Protein 6GZL (pdb70)

Sequence (99 aa):
DRKAVIKNNADMSEEMQQDSVECATQQALEKYNIEKDIAAHIKKEEFDKKYNPTWHCIVGRNFGSYVTHETKHFIYFYLGQVAILLFKSGPTKDSYTLTEEL

Foldseek 3Di:
DWDKFWDDFQADPVVVVVLLVQLVVLVVVDDDFVSSFVSSQVVCCVVPNDDKGKGKAQDDDDDDDADGNFWTWMGGHRMIMTMGHDD/DDDDDDDDDDDD

CATH classification: 3.30.740.10

B-factor: mean 26.39, std 11.69, range [4.98, 64.95]

Solvent-accessible surface area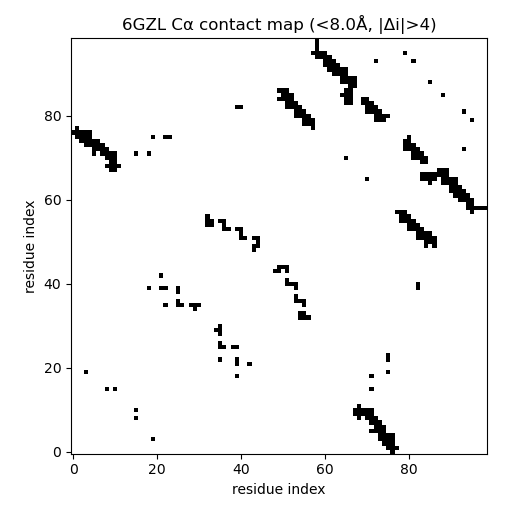: 5822 Å² total; per-residue (Å²): 191,108,153,47,56,62,99,69,37,29,9,47,117,132,36,27,110,24,0,12,92,3,0,39,86,0,18,121,138,70,144,104,72,152,45,5,12,39,33,0,58,124,59,0,30,147,102,60,101,81,43,0,68,19,68,14,9,112,128,40,46,27,131,23,57,0,41,52,123,41,1,0,8,0,21,3,31,114,13,0,0,0,0,15,20,44,70,137,93,91,70,6,167,10,132,11,92,171,161

Organism: Homo sapiens (NCBI:txid9606)

GO terms:
  GO:0004857 enzyme inhibitor activity (F, IDA)
  GO:0035861 site of double-strand break (C, IDA)
  GO:0072686 mitotic spindle (C, IDA)
  GO:0000776 kinetochore (C, IDA)
  GO:0005634 nucleus (C, IDA)
  GO:0005737 cytoplasm (C, IDA)
  GO:0005813 centrosome (C, IDA)
  GO:0005856 cytoskeleton (C, IDA)
  GO:0008180 COP9 signalosome (C, IDA)
  GO:0110027 negative regulation of DNA strand resection involved in replication fork processing (P, IDA)
  GO:0005694 chromosome (C, EXP)
  GO:0005739 mitochondrion (C, EXP)
  GO:0005515 protein binding (F, IPI)
  GO:0097542 ciliary tip (C, TAS)
  GO:0101003 ficolin-1-rich granule membrane (C, TAS)
  GO:0070821 tertiary granule membrane (C, TAS)
  GO:0005829 cytosol (C, TAS)
  GO:0005886 plasma membrane (C, TAS)
  GO:0005929 cilium (C, TAS)
  GO:0005654 nucleoplasm (C, IDA)

Structure (mmCIF, N/CA/C/O backbone):
data_6GZL
#
_entry.id   6GZL
#
_cell.length_a   43.730
_cell.length_b   43.730
_cell.length_c   205.390
_cell.angle_alpha   90.00
_cell.angle_beta   90.00
_cell.angle_gamma   120.00
#
_symmetry.space_group_name_H-M   'P 61 2 2'
#
loop_
_entity.id
_entity.type
_entity.pdbx_description
1 polymer 'Dynein light chain 1, cytoplasmic'
2 polymer PRO-THR-LYS-ASP-SER-TYR-THR-LEU-THR-GLU-GLU-LEU
3 non-polymer 'CHLORIDE ION'
4 water water
#
loop_
_atom_site.group_PDB
_atom_site.id
_atom_site.type_symbol
_atom_site.label_atom_id
_atom_site.label_alt_id
_atom_site.label_comp_id
_atom_site.label_asym_id
_atom_site.label_entity_id
_atom_site.label_seq_id
_atom_site.pdbx_PDB_ins_code
_atom_site.Cartn_x
_atom_site.Cartn_y
_atom_site.Cartn_z
_atom_site.occupancy
_atom_site.B_iso_or_equiv
_atom_site.auth_seq_id
_atom_site.auth_comp_id
_atom_site.auth_asym_id
_atom_site.auth_atom_id
_atom_site.pdbx_PDB_model_num
ATOM 1 N N . ASP 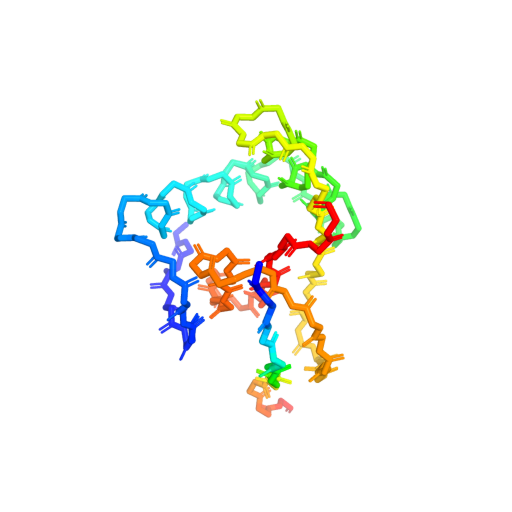A 1 4 ? 4.621 -9.411 3.115 1.00 49.04 3 ASP A N 1
ATOM 2 C CA . ASP A 1 4 ? 3.604 -10.436 2.907 1.00 48.50 3 ASP A CA 1
ATOM 3 C C . ASP A 1 4 ? 3.705 -11.049 1.517 1.00 42.61 3 ASP A C 1
ATOM 4 O O . ASP A 1 4 ? 2.714 -11.523 0.961 1.00 47.48 3 ASP A O 1
ATOM 9 N N . ARG A 1 5 ? 4.917 -11.043 0.971 1.00 55.75 4 ARG A N 1
ATOM 10 C CA . ARG A 1 5 ? 5.146 -11.331 -0.438 1.00 47.01 4 ARG A CA 1
ATOM 11 C C . ARG A 1 5 ? 5.131 -12.839 -0.673 1.00 43.35 4 ARG A C 1
ATOM 12 O O . ARG A 1 5 ? 5.952 -13.567 -0.101 1.00 45.13 4 ARG A O 1
ATOM 20 N N . LYS A 1 6 ? 4.196 -13.313 -1.503 1.00 36.98 5 LYS A N 1
ATOM 21 C CA . LYS A 1 6 ? 4.061 -14.748 -1.752 1.00 35.55 5 LYS A CA 1
ATOM 22 C C . LYS A 1 6 ? 5.119 -15.229 -2.734 1.00 34.10 5 LYS A C 1
ATOM 23 O O . LYS A 1 6 ? 5.274 -14.654 -3.817 1.00 35.47 5 LYS A O 1
ATOM 29 N N . ALA A 1 7 ? 5.835 -16.289 -2.355 1.00 31.60 6 ALA A N 1
ATOM 30 C CA . ALA A 1 7 ? 6.868 -16.899 -3.189 1.00 31.47 6 ALA A CA 1
ATOM 31 C C . ALA A 1 7 ? 6.270 -18.007 -4.057 1.00 32.16 6 ALA A C 1
ATOM 32 O O . ALA A 1 7 ? 5.719 -18.982 -3.538 1.00 35.57 6 ALA A O 1
ATOM 34 N N . VAL A 1 8 ? 6.419 -17.880 -5.373 1.00 30.81 7 VAL A N 1
ATOM 35 C CA . VAL A 1 8 ? 5.973 -18.883 -6.336 1.00 27.86 7 VAL A CA 1
ATOM 36 C C . VAL A 1 8 ? 7.157 -19.212 -7.235 1.00 26.86 7 VAL A C 1
ATOM 37 O O . VAL A 1 8 ? 7.637 -18.342 -7.973 1.00 26.45 7 VAL A O 1
ATOM 41 N N . ILE A 1 9 ? 7.624 -20.456 -7.184 1.00 26.65 8 ILE A N 1
ATOM 42 C CA . ILE A 1 9 ? 8.753 -20.893 -8.001 1.00 27.85 8 ILE A CA 1
ATOM 43 C C . ILE A 1 9 ? 8.228 -21.401 -9.339 1.00 28.26 8 ILE A C 1
ATOM 44 O O . ILE A 1 9 ? 7.468 -22.376 -9.393 1.00 32.12 8 ILE A O 1
ATOM 49 N N . LYS A 1 10 ? 8.633 -20.734 -10.423 1.00 28.34 9 LYS A N 1
ATOM 50 C CA . LYS A 1 10 ? 8.119 -21.024 -11.757 1.00 30.54 9 LYS A CA 1
ATOM 51 C C . LYS A 1 10 ? 8.972 -22.033 -12.508 1.00 27.30 9 LYS A C 1
ATOM 52 O O . LYS A 1 10 ? 8.433 -22.872 -13.232 1.00 29.51 9 LYS A O 1
ATOM 58 N N A ASN A 1 11 ? 10.294 -21.992 -12.345 0.69 25.27 10 ASN A N 1
ATOM 59 N N B ASN A 1 11 ? 10.290 -21.923 -12.378 0.31 25.66 10 ASN A N 1
ATOM 60 C CA A ASN A 1 11 ? 11.174 -22.970 -12.979 0.69 21.07 10 ASN A CA 1
ATOM 61 C CA B ASN A 1 11 ? 11.243 -22.848 -12.969 0.31 25.64 10 ASN A CA 1
ATOM 62 C C A ASN A 1 11 ? 12.496 -22.989 -12.225 0.69 26.16 10 ASN A C 1
A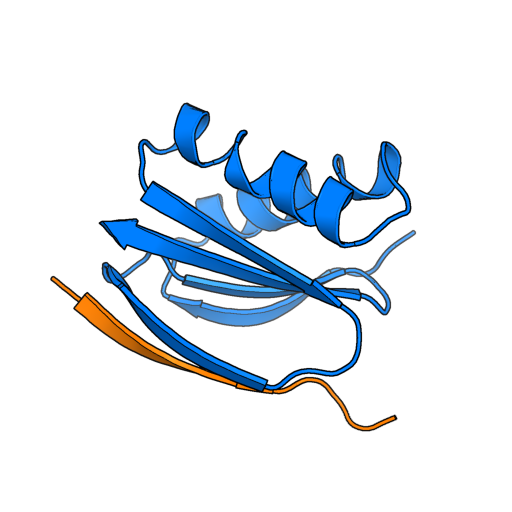TOM 63 C C B ASN A 1 11 ? 12.398 -22.977 -11.988 0.31 25.95 10 ASN A C 1
ATOM 64 O O A ASN A 1 11 ? 13.092 -21.937 -11.986 0.69 24.49 10 ASN A O 1
ATOM 65 O O B ASN A 1 11 ? 12.775 -21.994 -11.345 0.31 24.49 10 ASN A O 1
ATOM 74 N N . ALA A 1 12 ? 12.949 -24.183 -11.858 1.00 29.49 11 ALA A N 1
ATOM 75 C CA . ALA A 1 12 ? 14.126 -24.356 -11.015 1.00 31.59 11 ALA A CA 1
ATOM 76 C C . ALA A 1 12 ? 14.906 -25.580 -11.459 1.00 36.28 11 ALA A C 1
ATOM 77 O O . ALA A 1 12 ? 14.328 -26.645 -11.672 1.00 46.01 11 ALA A O 1
ATOM 79 N N . ASP A 1 13 ? 16.207 -25.400 -11.627 1.00 28.55 12 ASP A N 1
ATOM 80 C CA . ASP A 1 13 ? 17.200 -26.458 -11.769 1.00 29.53 12 ASP A CA 1
ATOM 81 C C . ASP A 1 13 ? 18.194 -26.141 -10.662 1.00 31.11 12 ASP A C 1
ATOM 82 O O . ASP A 1 13 ? 19.162 -25.409 -10.879 1.00 33.06 12 ASP A O 1
ATOM 87 N N . MET A 1 14 ? 17.920 -26.666 -9.470 1.00 30.67 13 MET A N 1
ATOM 88 C CA . MET A 1 14 ? 18.539 -26.200 -8.242 1.00 25.23 13 MET A CA 1
ATOM 89 C C . MET A 1 14 ? 18.003 -27.065 -7.119 1.00 26.56 13 MET A C 1
ATOM 90 O O . MET A 1 14 ? 16.806 -27.368 -7.102 1.00 26.82 13 MET A O 1
ATOM 95 N N . SER A 1 15 ? 18.866 -27.479 -6.191 1.00 29.95 14 SER A N 1
ATOM 96 C CA . SER A 1 15 ? 18.423 -28.267 -5.042 1.00 34.88 14 SER A CA 1
ATOM 97 C C . SER A 1 15 ? 17.335 -27.530 -4.259 1.00 38.81 14 SER A C 1
ATOM 98 O O . SER A 1 15 ? 17.221 -26.301 -4.345 1.00 39.03 14 SER A O 1
ATOM 101 N N . GLU A 1 16 ? 16.509 -28.273 -3.520 1.00 41.17 15 GLU A N 1
ATOM 102 C CA . GLU A 1 16 ? 15.374 -27.653 -2.841 1.00 44.55 15 GLU A CA 1
ATOM 103 C C . GLU A 1 16 ? 15.834 -26.738 -1.721 1.00 42.74 15 GLU A C 1
ATOM 104 O O . GLU A 1 16 ? 15.171 -25.737 -1.420 1.00 39.69 15 GLU A O 1
ATOM 110 N N . GLU A 1 17 ? 16.971 -27.058 -1.107 1.00 41.98 16 GLU A N 1
ATOM 111 C CA . GLU A 1 17 ? 17.514 -26.197 -0.067 1.00 42.01 16 GLU A CA 1
ATOM 112 C C . GLU A 1 17 ? 17.840 -24.818 -0.628 1.00 40.49 16 GLU A C 1
ATOM 113 O O . GLU A 1 17 ? 17.422 -23.792 -0.074 1.00 42.86 16 GLU A O 1
ATOM 119 N N . MET A 1 18 ? 18.569 -24.773 -1.749 1.00 35.51 17 MET A N 1
ATOM 120 C CA . MET A 1 18 ? 18.940 -23.487 -2.325 1.00 34.22 17 MET A CA 1
ATOM 121 C C . MET A 1 18 ? 17.721 -22.709 -2.802 1.00 36.92 17 MET A C 1
ATOM 122 O O . MET A 1 18 ? 17.711 -21.473 -2.728 1.00 25.41 17 MET A O 1
ATOM 127 N N . GLN A 1 19 ? 16.699 -23.402 -3.312 1.00 26.43 18 GLN A N 1
ATOM 128 C CA . GLN A 1 19 ? 15.484 -22.703 -3.717 1.00 32.02 18 GLN A CA 1
ATOM 129 C C . GLN A 1 19 ? 14.883 -21.944 -2.543 1.00 31.79 18 GLN A C 1
ATOM 130 O O . GLN A 1 19 ? 14.478 -20.782 -2.675 1.00 33.39 18 GLN A O 1
ATOM 136 N N . GLN A 1 20 ? 14.817 -22.581 -1.378 1.00 31.27 19 GLN A N 1
ATOM 137 C CA . GLN A 1 20 ? 14.340 -21.867 -0.203 1.00 35.65 19 GLN A CA 1
ATOM 138 C C . GLN A 1 20 ? 15.322 -20.780 0.214 1.00 31.35 19 GLN A C 1
ATOM 139 O O . GLN A 1 20 ? 14.911 -19.700 0.651 1.00 30.38 19 GLN A O 1
ATOM 145 N N . ASP A 1 21 ? 16.624 -21.051 0.091 1.00 30.47 20 ASP A N 1
ATOM 146 C CA . ASP A 1 21 ? 17.628 -20.039 0.398 1.00 26.70 20 ASP A CA 1
ATOM 147 C C . ASP A 1 21 ? 17.521 -18.856 -0.560 1.00 33.67 20 ASP A C 1
ATOM 148 O O . ASP A 1 21 ? 17.608 -17.690 -0.144 1.00 31.85 20 ASP A O 1
ATOM 153 N N . SER A 1 22 ? 17.321 -19.138 -1.852 1.00 29.94 21 SER A N 1
ATOM 154 C CA . SER A 1 22 ? 17.122 -18.075 -2.833 1.00 25.91 21 SER A CA 1
ATOM 155 C C . SER A 1 22 ? 15.937 -17.198 -2.456 1.00 22.75 21 SER A C 1
ATOM 156 O O . SER A 1 22 ? 16.038 -15.970 -2.457 1.00 25.49 21 SER A O 1
ATOM 159 N N . VAL A 1 23 ? 14.798 -17.818 -2.146 1.00 26.89 22 VAL A N 1
ATOM 160 C CA . VAL A 1 23 ? 13.607 -17.074 -1.749 1.00 23.42 22 VAL A CA 1
ATOM 161 C C . VAL A 1 23 ? 13.878 -16.248 -0.497 1.00 27.71 22 VAL A C 1
ATOM 162 O O . VAL A 1 23 ? 13.372 -15.126 -0.354 1.00 23.17 22 VAL A O 1
ATOM 166 N N . GLU A 1 24 ? 14.682 -16.785 0.428 1.00 28.12 23 GLU A N 1
ATOM 167 C CA . GLU A 1 24 ? 14.975 -16.059 1.662 1.00 29.13 23 GLU A CA 1
ATOM 168 C C . GLU A 1 24 ? 15.838 -14.846 1.378 1.00 27.83 23 GLU A C 1
ATOM 169 O O . GLU A 1 24 ? 15.590 -13.755 1.903 1.00 29.58 23 GLU A O 1
ATOM 175 N N . CYS A 1 25 ? 16.869 -15.027 0.562 1.00 24.30 24 CYS A N 1
ATOM 176 C CA . CYS A 1 25 ? 17.778 -13.933 0.278 1.00 25.29 24 CYS A CA 1
ATOM 177 C C . CYS A 1 25 ? 17.079 -12.846 -0.527 1.00 26.98 24 CYS A C 1
ATOM 178 O O . CYS A 1 25 ? 17.280 -11.652 -0.268 1.00 27.51 24 CYS A O 1
ATOM 181 N N . ALA A 1 26 ? 16.226 -13.238 -1.478 1.00 28.20 25 ALA A N 1
ATOM 182 C CA . ALA A 1 26 ? 15.388 -12.264 -2.169 1.00 19.80 25 ALA A CA 1
ATOM 183 C C . ALA A 1 26 ? 14.441 -11.568 -1.201 1.00 25.00 25 ALA A C 1
ATOM 184 O O . ALA A 1 26 ? 14.137 -10.382 -1.368 1.00 19.35 25 ALA A O 1
ATOM 186 N N . THR A 1 27 ? 13.947 -12.292 -0.194 1.00 25.05 26 THR A N 1
ATOM 187 C CA . THR A 1 27 ? 13.075 -11.668 0.799 1.00 27.08 26 THR A CA 1
ATOM 188 C C . THR A 1 27 ? 13.810 -10.574 1.556 1.00 21.63 26 THR A C 1
ATOM 189 O O . THR A 1 27 ? 13.266 -9.484 1.756 1.00 22.65 26 THR A O 1
ATOM 193 N N A GLN A 1 28 ? 15.060 -10.828 1.953 0.54 21.91 27 GLN A N 1
ATOM 194 N N B GLN A 1 28 ? 15.040 -10.856 2.012 0.46 21.98 27 GLN A N 1
ATOM 195 C CA A GLN A 1 28 ? 15.829 -9.793 2.638 0.54 22.45 27 GLN A CA 1
ATOM 196 C CA B GLN A 1 28 ? 15.866 -9.803 2.602 0.46 22.46 27 GLN A CA 1
ATOM 197 C C A GLN A 1 28 ? 16.165 -8.631 1.707 0.54 22.84 27 GLN A C 1
ATOM 198 C C B GLN A 1 28 ? 15.965 -8.621 1.660 0.46 22.89 27 GLN A C 1
ATOM 199 O O A GLN A 1 28 ? 16.254 -7.482 2.157 0.54 19.87 27 GLN A O 1
ATOM 200 O O B GLN A 1 28 ? 15.739 -7.469 2.049 0.46 19.84 27 GLN A O 1
ATOM 211 N N . ALA A 1 29 ? 16.333 -8.903 0.407 1.00 19.43 28 ALA A N 1
ATOM 212 C CA . ALA A 1 29 ? 16.609 -7.843 -0.549 1.00 18.09 28 ALA A CA 1
ATOM 213 C C . ALA A 1 29 ? 15.409 -6.927 -0.726 1.00 24.39 28 ALA A C 1
ATOM 214 O O . ALA A 1 29 ? 15.567 -5.703 -0.776 1.00 23.49 28 ALA A O 1
ATOM 216 N N . LEU A 1 30 ? 14.199 -7.495 -0.821 1.00 17.99 29 LEU A N 1
ATOM 217 C CA . LEU A 1 30 ? 13.016 -6.648 -0.911 1.00 23.19 29 LEU A CA 1
ATOM 218 C C . LEU A 1 30 ? 12.762 -5.906 0.392 1.00 23.24 29 LEU A C 1
ATOM 219 O O . LEU A 1 30 ? 12.190 -4.808 0.380 1.00 23.50 29 LEU A O 1
ATOM 224 N N . GLU A 1 31 ? 13.134 -6.502 1.528 1.00 25.82 30 GLU A N 1
ATOM 225 C CA . GLU A 1 31 ? 13.001 -5.789 2.790 1.00 26.08 30 GLU A CA 1
ATOM 226 C C . GLU A 1 31 ? 13.913 -4.574 2.834 1.00 26.51 30 GLU A C 1
ATOM 227 O O . GLU A 1 31 ? 13.552 -3.550 3.419 1.00 27.54 30 GLU A O 1
ATOM 233 N N . LYS A 1 32 ? 15.081 -4.654 2.200 1.00 23.72 31 LYS A N 1
ATOM 234 C CA . LYS A 1 32 ? 16.049 -3.576 2.332 1.00 23.19 31 LYS A CA 1
ATOM 235 C C . LYS A 1 32 ? 15.950 -2.546 1.216 1.00 19.39 31 LYS A C 1
ATOM 236 O O . LYS A 1 32 ? 16.129 -1.361 1.478 1.00 15.87 31 LYS A O 1
ATOM 242 N N . TYR A 1 33 ? 15.638 -2.953 -0.012 1.00 21.92 32 TYR A N 1
ATOM 243 C CA . TYR A 1 33 ? 15.730 -2.089 -1.182 1.00 19.72 32 TYR A CA 1
ATOM 244 C C . TYR A 1 33 ? 14.421 -2.094 -1.952 1.00 21.78 32 TYR A C 1
ATOM 245 O O . TYR A 1 33 ? 13.710 -3.105 -1.986 1.00 20.20 32 TYR A O 1
ATOM 254 N N . ASN A 1 34 ? 14.147 -0.974 -2.635 1.00 21.66 33 ASN A N 1
ATOM 255 C CA . ASN A 1 34 ? 12.963 -0.845 -3.476 1.00 22.56 33 ASN A CA 1
ATOM 256 C C . ASN A 1 34 ? 13.262 -0.775 -4.964 1.00 21.47 33 ASN A C 1
ATOM 257 O O . ASN A 1 34 ? 12.349 -0.998 -5.757 1.00 23.63 33 ASN A O 1
ATOM 262 N N . ILE A 1 35 ? 14.475 -0.438 -5.365 1.00 18.83 34 ILE A N 1
ATOM 263 C CA . ILE A 1 35 ? 14.807 -0.312 -6.784 1.00 16.52 34 ILE A CA 1
ATOM 264 C C . ILE A 1 35 ? 15.360 -1.635 -7.313 1.00 15.97 34 ILE A C 1
ATOM 265 O O . ILE A 1 35 ? 16.202 -2.271 -6.664 1.00 13.76 34 ILE A O 1
ATOM 270 N N . GLU A 1 36 ? 14.929 -2.019 -8.525 1.00 11.58 35 GLU A N 1
ATOM 271 C CA . GLU A 1 36 ? 15.177 -3.369 -9.047 1.00 14.82 35 GLU A CA 1
ATOM 272 C C . GLU A 1 36 ? 16.668 -3.711 -9.124 1.00 11.87 35 GLU A C 1
ATOM 273 O O . GLU A 1 36 ? 17.081 -4.800 -8.724 1.00 12.52 35 GLU A O 1
ATOM 279 N N . LYS A 1 37 ? 17.490 -2.814 -9.668 1.00 13.08 36 LYS A N 1
ATOM 280 C CA . LYS A 1 37 ? 18.918 -3.119 -9.754 1.00 12.78 36 LYS A CA 1
ATOM 281 C C . LYS A 1 37 ? 19.525 -3.331 -8.378 1.00 10.68 36 LYS A C 1
ATOM 282 O O . LYS A 1 37 ? 20.440 -4.145 -8.228 1.00 11.17 36 LYS A O 1
ATOM 288 N N . ASP A 1 38 ? 19.039 -2.599 -7.364 1.00 13.53 37 ASP A N 1
ATOM 289 C CA . ASP A 1 38 ? 19.572 -2.748 -6.009 1.00 13.76 37 ASP A CA 1
ATOM 290 C C . ASP A 1 38 ? 19.185 -4.093 -5.411 1.00 16.48 37 ASP A C 1
ATOM 291 O O . ASP A 1 38 ? 20.002 -4.754 -4.755 1.00 13.40 37 ASP A O 1
ATOM 296 N N . ILE A 1 39 ? 17.933 -4.505 -5.612 1.00 12.87 38 ILE A N 1
ATOM 297 C CA . ILE A 1 39 ? 17.524 -5.834 -5.188 1.00 15.42 38 ILE A CA 1
ATOM 298 C C . ILE A 1 39 ? 18.393 -6.884 -5.866 1.00 16.94 38 ILE A C 1
ATOM 299 O O . ILE A 1 39 ? 18.909 -7.794 -5.215 1.00 20.07 38 ILE A O 1
ATOM 304 N N . ALA A 1 40 ? 18.593 -6.747 -7.182 1.00 13.21 39 ALA A N 1
ATOM 305 C CA . ALA A 1 40 ? 19.381 -7.721 -7.931 1.00 13.33 39 ALA A CA 1
ATOM 306 C C . ALA A 1 40 ? 20.821 -7.788 -7.438 1.00 14.45 39 ALA A C 1
ATOM 307 O O . ALA A 1 40 ? 21.386 -8.880 -7.305 1.00 14.39 39 ALA A O 1
ATOM 309 N N . ALA A 1 41 ? 21.442 -6.635 -7.176 1.00 15.96 40 ALA A N 1
ATOM 310 C CA . ALA A 1 41 ? 22.819 -6.631 -6.677 1.00 13.40 40 ALA A CA 1
ATOM 311 C C . ALA A 1 41 ? 22.927 -7.317 -5.311 1.00 19.92 40 ALA A C 1
ATOM 312 O O . ALA A 1 41 ? 23.892 -8.043 -5.053 1.00 20.85 40 ALA A O 1
ATOM 314 N N . HIS A 1 42 ? 21.944 -7.102 -4.430 1.00 14.94 41 HIS A N 1
ATOM 315 C CA . HIS A 1 42 ? 21.949 -7.737 -3.113 1.00 16.13 41 HIS A CA 1
ATOM 316 C C . HIS A 1 42 ? 21.919 -9.252 -3.238 1.00 19.13 41 HIS A C 1
ATOM 317 O O . HIS A 1 42 ? 22.690 -9.957 -2.575 1.00 18.11 41 HIS A O 1
ATOM 324 N N . ILE A 1 43 ? 21.039 -9.775 -4.094 1.00 16.73 42 ILE A N 1
ATOM 325 C CA . ILE A 1 43 ? 20.954 -11.223 -4.274 1.00 20.18 42 ILE A CA 1
ATOM 326 C C . ILE A 1 43 ? 22.221 -11.750 -4.932 1.00 22.17 42 ILE A C 1
ATOM 327 O O . ILE A 1 43 ? 22.768 -12.780 -4.518 1.00 25.99 42 ILE A O 1
ATOM 332 N N . LYS A 1 44 ? 22.713 -11.047 -5.957 1.00 21.94 43 LYS A N 1
ATOM 333 C CA . LYS A 1 44 ? 23.911 -11.490 -6.671 1.00 22.13 43 LYS A CA 1
ATOM 334 C C . LYS A 1 44 ? 25.101 -11.592 -5.724 1.00 22.75 43 LYS A C 1
ATOM 335 O O . LYS A 1 44 ? 25.793 -12.616 -5.683 1.00 23.11 43 LYS A O 1
ATOM 341 N N . LYS A 1 45 ? 25.353 -10.538 -4.946 1.00 16.96 44 LYS A N 1
ATOM 342 C CA . LYS A 1 45 ? 26.537 -10.518 -4.091 1.00 17.63 44 LYS A CA 1
ATOM 343 C C . LYS A 1 45 ? 26.455 -11.570 -2.992 1.00 18.99 44 LYS A C 1
ATOM 344 O O . LYS A 1 45 ? 27.447 -12.248 -2.706 1.00 21.94 44 LYS A O 1
ATOM 350 N N A GLU A 1 46 ? 25.285 -11.728 -2.366 0.47 20.60 45 GLU A N 1
ATOM 351 N N B GLU A 1 46 ? 25.283 -11.732 -2.372 0.53 20.57 45 GLU A N 1
ATOM 352 C CA A GLU A 1 46 ? 25.152 -12.744 -1.326 0.47 23.32 45 GLU A CA 1
ATOM 353 C CA B GLU A 1 46 ? 25.150 -12.738 -1.323 0.53 23.34 45 GLU A CA 1
ATOM 354 C C A GLU A 1 46 ? 25.366 -14.140 -1.894 0.47 25.31 45 GLU A C 1
ATOM 355 C C B GLU A 1 46 ? 25.319 -14.148 -1.877 0.53 25.35 45 GLU A C 1
ATOM 356 O O A GLU A 1 46 ? 25.948 -15.003 -1.226 0.47 26.72 45 GLU A O 1
ATOM 357 O O B GLU A 1 46 ? 25.838 -15.026 -1.179 0.53 26.74 45 GLU A O 1
ATOM 368 N N . PHE A 1 47 ? 24.906 -14.389 -3.125 1.00 23.90 46 PHE A N 1
ATOM 369 C CA . PHE A 1 47 ? 25.080 -15.730 -3.682 1.00 26.94 46 PHE A CA 1
ATOM 370 C C . PHE A 1 47 ? 26.519 -15.964 -4.133 1.00 26.00 46 PHE A C 1
ATOM 371 O O . PHE A 1 47 ? 27.051 -17.059 -3.929 1.00 23.46 46 PHE A O 1
ATOM 379 N N . ASP A 1 48 ? 27.186 -14.946 -4.693 1.00 20.25 47 ASP A N 1
ATOM 380 C CA . ASP A 1 48 ? 28.625 -15.062 -4.921 1.00 20.46 47 ASP A CA 1
ATOM 381 C C . ASP A 1 48 ? 29.352 -15.434 -3.633 1.00 33.43 47 ASP A C 1
ATOM 382 O O . ASP A 1 48 ? 30.280 -16.246 -3.647 1.00 31.81 47 ASP A O 1
ATOM 387 N N . LYS A 1 49 ? 28.934 -14.862 -2.500 1.00 32.95 48 LYS A N 1
ATOM 388 C CA . LYS A 1 49 ? 29.603 -15.185 -1.242 1.00 32.59 48 LYS A CA 1
ATOM 389 C C . LYS A 1 49 ? 29.206 -16.565 -0.734 1.00 33.95 48 LYS A C 1
ATOM 390 O O . LYS A 1 49 ? 30.073 -17.395 -0.447 1.00 34.87 48 LYS A O 1
ATOM 396 N N . LYS A 1 50 ? 27.900 -16.833 -0.621 1.00 34.18 49 LYS A N 1
ATOM 397 C CA . LYS A 1 50 ? 27.459 -18.084 -0.007 1.00 37.25 49 LYS A CA 1
ATOM 398 C C . LYS A 1 50 ? 27.663 -19.298 -0.909 1.00 37.68 49 LYS A C 1
ATOM 399 O O . LYS A 1 50 ? 27.720 -20.426 -0.400 1.00 40.25 49 LYS A O 1
ATOM 405 N N . TYR A 1 51 ? 27.773 -19.103 -2.230 1.00 33.27 50 TYR A N 1
ATOM 406 C CA . TYR A 1 51 ? 27.859 -20.243 -3.132 1.00 30.95 50 TYR A CA 1
ATOM 407 C C . TYR A 1 51 ? 28.938 -20.090 -4.195 1.00 33.66 50 TYR A C 1
ATOM 408 O O . TYR A 1 51 ? 28.935 -20.861 -5.168 1.00 37.60 50 TYR A O 1
ATOM 417 N N . ASN A 1 52 ? 29.835 -19.100 -4.060 1.00 31.51 51 ASN A N 1
ATOM 418 C CA . ASN A 1 52 ? 31.006 -18.897 -4.911 1.00 31.64 51 ASN A CA 1
ATOM 419 C C . ASN A 1 52 ? 30.570 -18.302 -6.250 1.00 30.76 51 ASN A C 1
ATOM 420 O O . ASN A 1 52 ? 29.417 -18.485 -6.664 1.00 32.76 51 ASN A O 1
ATOM 425 N N . PRO A 1 53 ? 31.434 -17.529 -6.934 1.00 27.04 52 PRO A N 1
ATOM 426 C CA . PRO A 1 53 ? 31.113 -16.876 -8.217 1.00 24.14 52 PRO A CA 1
ATOM 427 C C . PRO A 1 53 ? 30.908 -17.901 -9.326 1.00 27.57 52 PRO A C 1
ATOM 428 O O . PRO A 1 53 ? 31.328 -19.035 -9.128 1.00 30.00 52 PRO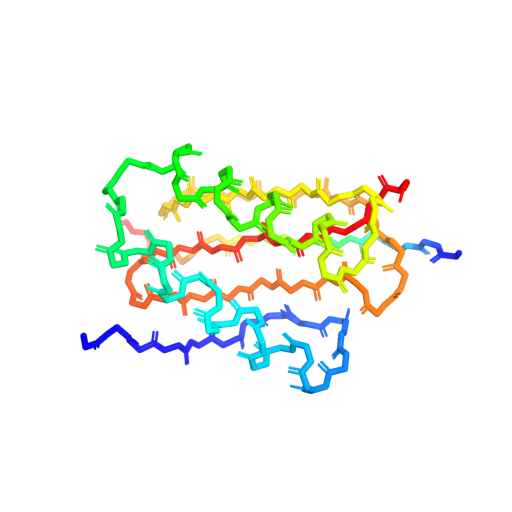 A O 1
ATOM 432 N N . THR A 1 54 ? 30.282 -17.551 -10.452 1.00 26.98 53 THR A N 1
ATOM 433 C CA . THR A 1 54 ? 29.786 -16.213 -10.736 1.00 24.98 53 THR A CA 1
ATOM 434 C C . THR A 1 54 ? 28.286 -16.166 -11.011 1.00 26.48 53 T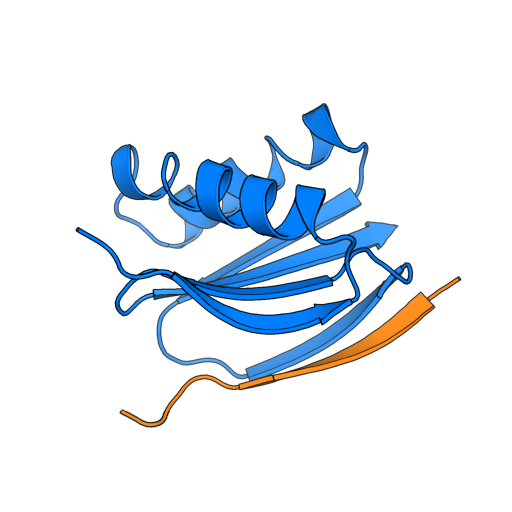HR A C 1
ATOM 435 O O . THR A 1 54 ? 27.808 -16.736 -11.990 1.00 27.13 53 THR A O 1
ATOM 439 N N . TRP A 1 55 ? 27.546 -15.469 -10.156 1.00 23.29 54 TRP A N 1
ATOM 440 C CA . TRP A 1 55 ? 26.101 -15.387 -10.278 1.00 20.54 54 TRP A CA 1
ATOM 441 C C . TRP A 1 55 ? 25.691 -14.083 -10.953 1.00 16.71 54 TRP A C 1
ATOM 442 O O . TRP A 1 55 ? 26.459 -13.127 -11.017 1.00 12.37 54 TRP A O 1
ATOM 453 N N . HIS A 1 56 ? 24.466 -14.079 -11.484 1.00 11.70 55 HIS A N 1
ATOM 454 C CA . HIS A 1 56 ? 23.863 -12.942 -12.165 1.00 10.54 55 HIS A CA 1
ATOM 455 C C . HIS A 1 56 ? 22.392 -12.892 -11.771 1.00 17.77 55 HIS A C 1
ATOM 456 O O . HIS A 1 56 ? 21.736 -13.936 -11.659 1.00 11.83 55 HIS A O 1
ATOM 463 N N . CYS A 1 57 ? 21.865 -11.694 -11.549 1.00 9.24 56 CYS A N 1
ATOM 464 C CA . CYS A 1 57 ? 20.497 -11.612 -11.072 1.00 8.94 56 CYS A CA 1
ATOM 465 C C . CYS A 1 57 ? 19.759 -10.504 -11.796 1.00 10.50 56 CYS A C 1
ATOM 466 O O . CYS A 1 57 ? 20.311 -9.419 -12.001 1.00 10.91 56 CYS A O 1
ATOM 469 N N . ILE A 1 58 ? 18.506 -10.791 -12.167 1.00 11.41 57 ILE A N 1
ATOM 470 C CA . ILE A 1 58 ? 17.620 -9.870 -12.869 1.00 10.90 57 ILE A CA 1
ATOM 471 C C . ILE A 1 58 ? 16.295 -9.813 -12.124 1.00 12.45 57 ILE A C 1
ATOM 472 O O . ILE A 1 58 ? 15.727 -10.856 -11.778 1.00 7.78 57 ILE A O 1
ATOM 477 N N . VAL A 1 59 ? 15.789 -8.598 -11.911 1.00 9.81 58 VAL A N 1
ATOM 478 C CA . VAL A 1 59 ? 14.628 -8.348 -11.067 1.00 10.31 58 VAL A CA 1
ATOM 479 C C . VAL A 1 59 ? 13.692 -7.416 -11.817 1.00 11.45 58 VAL A C 1
ATOM 480 O O . VAL A 1 59 ? 14.121 -6.351 -12.284 1.00 10.83 58 VAL A O 1
ATOM 484 N N . GLY A 1 60 ? 12.414 -7.791 -11.924 1.00 9.68 59 GLY A N 1
ATOM 485 C CA . GLY A 1 60 ? 11.491 -6.902 -12.607 1.00 11.25 59 GLY A CA 1
ATOM 486 C C . GLY A 1 60 ? 10.149 -7.540 -12.860 1.00 10.00 59 GLY A C 1
ATOM 487 O O . GLY A 1 60 ? 9.918 -8.710 -12.562 1.00 14.13 59 GLY A O 1
ATOM 488 N N . ARG A 1 61 ? 9.267 -6.753 -13.470 1.00 9.87 60 ARG A N 1
ATOM 489 C CA . ARG A 1 61 ? 7.913 -7.213 -13.736 1.00 14.34 60 ARG A CA 1
ATOM 490 C C . ARG A 1 61 ? 7.619 -7.544 -15.199 1.00 15.17 60 ARG A C 1
ATOM 491 O O . ARG A 1 61 ? 6.547 -8.086 -15.480 1.00 13.14 60 ARG A O 1
ATOM 499 N N . ASN A 1 62 ? 8.505 -7.224 -16.142 1.00 9.59 61 ASN A N 1
ATOM 500 C CA . ASN A 1 62 ? 8.233 -7.544 -17.542 1.00 11.78 61 ASN A CA 1
ATOM 501 C C . ASN A 1 62 ? 9.562 -7.775 -18.247 1.00 13.17 61 ASN A C 1
ATOM 502 O O . ASN A 1 62 ? 10.284 -6.815 -18.544 1.00 16.21 61 ASN A O 1
ATOM 507 N N . PHE A 1 63 ? 9.879 -9.036 -18.510 1.00 8.59 62 PHE A N 1
ATOM 508 C CA . PHE A 1 63 ? 11.074 -9.378 -19.266 1.00 10.08 62 PHE A CA 1
ATOM 509 C C . PHE A 1 63 ? 11.016 -10.859 -19.588 1.00 8.22 62 PHE A C 1
ATOM 510 O O . PHE A 1 63 ? 10.379 -11.635 -18.877 1.00 10.35 62 PHE A O 1
ATOM 518 N N . GLY A 1 64 ? 11.678 -11.227 -20.673 1.00 7.61 63 GLY A N 1
ATOM 519 C CA . GLY A 1 64 ? 11.967 -12.612 -20.979 1.00 9.50 63 GLY A CA 1
ATOM 520 C C . GLY A 1 64 ? 13.470 -12.766 -21.115 1.00 8.07 63 GLY A C 1
ATOM 521 O O . GLY A 1 64 ? 14.179 -11.775 -21.324 1.00 6.92 63 GLY A O 1
ATOM 522 N N . SER A 1 65 ? 13.983 -13.986 -21.015 1.00 7.80 64 SER A N 1
ATOM 523 C CA . SER A 1 65 ? 15.418 -14.147 -21.075 1.00 7.27 64 SER A CA 1
ATOM 524 C C . SER A 1 65 ? 15.762 -15.468 -21.743 1.00 10.20 64 SER A C 1
ATOM 525 O O . SER A 1 65 ? 14.918 -16.356 -21.900 1.00 10.77 64 SER A O 1
ATOM 528 N N . TYR A 1 66 ? 17.030 -15.587 -22.120 1.00 8.17 65 TYR A N 1
ATOM 529 C CA . TYR A 1 66 ? 17.624 -16.852 -22.542 1.00 13.28 65 TYR A CA 1
ATOM 530 C C . TYR A 1 66 ? 19.076 -16.822 -22.075 1.00 12.11 65 TYR A C 1
ATOM 531 O O . TYR A 1 66 ? 19.872 -15.995 -22.523 1.00 9.29 65 TYR A O 1
ATOM 540 N N . VAL A 1 67 ? 19.414 -17.700 -21.140 1.00 15.66 66 VAL A N 1
ATOM 541 C CA . VAL A 1 67 ? 20.702 -17.665 -20.462 1.00 16.73 66 VAL A CA 1
ATOM 542 C C . VAL A 1 67 ? 21.270 -19.078 -20.444 1.00 16.84 66 VAL A C 1
ATOM 543 O O . VAL A 1 67 ? 20.550 -20.065 -20.584 1.00 15.81 66 VAL A O 1
ATOM 547 N N . THR A 1 68 ? 22.580 -19.156 -20.281 1.00 19.62 67 THR A N 1
ATOM 548 C CA . THR A 1 68 ? 23.272 -20.416 -20.065 1.00 20.61 67 THR A CA 1
ATOM 549 C C . THR A 1 68 ? 23.749 -20.456 -18.625 1.00 20.10 67 THR A C 1
ATOM 550 O O . THR A 1 68 ? 24.252 -19.458 -18.108 1.00 17.81 67 THR A O 1
ATOM 554 N N . HIS A 1 69 ? 23.596 -21.608 -17.977 1.00 25.27 68 HIS A N 1
ATOM 555 C CA . HIS A 1 69 ? 23.886 -21.711 -16.554 1.00 26.89 68 HIS A CA 1
ATOM 556 C C . HIS A 1 69 ? 24.383 -23.104 -16.230 1.00 28.12 68 HIS A C 1
ATOM 557 O O . HIS A 1 69 ? 23.913 -24.086 -16.813 1.00 30.47 68 HIS A O 1
ATOM 564 N N . GLU A 1 70 ? 25.328 -23.180 -15.296 1.00 27.02 69 GLU A N 1
ATOM 565 C CA . GLU A 1 70 ? 25.707 -24.463 -14.725 1.00 27.76 69 GLU A CA 1
ATOM 566 C C . GLU A 1 70 ? 24.464 -25.208 -14.252 1.00 30.22 69 GLU A C 1
ATOM 567 O O . GLU A 1 70 ? 23.519 -24.603 -13.737 1.00 29.82 69 GLU A O 1
ATOM 573 N N . THR A 1 71 ? 24.453 -26.524 -14.449 1.00 31.91 70 THR A N 1
ATOM 574 C CA . THR A 1 71 ? 23.316 -27.310 -13.992 1.00 33.51 70 THR A CA 1
ATOM 575 C C . THR A 1 71 ? 23.168 -27.176 -12.480 1.00 33.08 70 THR A C 1
ATOM 576 O O . THR A 1 71 ? 24.153 -27.004 -11.747 1.00 33.17 70 THR A O 1
ATOM 580 N N . LYS A 1 72 ? 21.919 -27.245 -12.015 1.00 30.42 71 LYS A N 1
ATOM 581 C CA . LYS A 1 72 ? 21.558 -27.143 -10.603 1.00 32.08 71 LYS A CA 1
ATOM 582 C C . LYS A 1 72 ? 21.752 -25.738 -10.045 1.00 32.32 71 LYS A C 1
ATOM 583 O O . LYS A 1 72 ? 21.639 -25.550 -8.825 1.00 35.62 71 LYS A O 1
ATOM 589 N N . HIS A 1 73 ? 22.023 -24.736 -10.888 1.00 28.23 72 HIS A N 1
ATOM 590 C CA . HIS A 1 73 ? 22.235 -23.360 -10.428 1.00 26.44 72 HIS A CA 1
ATOM 591 C C . HIS A 1 73 ? 21.384 -22.388 -11.241 1.00 20.64 72 HIS A C 1
ATOM 592 O O . HIS A 1 73 ? 21.879 -21.425 -11.821 1.00 17.87 72 HIS A O 1
ATOM 599 N N . PHE A 1 74 ? 20.079 -22.629 -11.257 1.00 18.48 73 PHE A N 1
ATOM 600 C CA . PHE A 1 74 ? 19.142 -21.775 -11.973 1.00 19.04 73 PHE A CA 1
ATOM 601 C C . PHE A 1 74 ? 17.845 -21.763 -11.189 1.00 22.17 73 PHE A C 1
ATOM 602 O O . PHE A 1 74 ? 17.324 -22.836 -10.864 1.00 24.29 73 PHE A O 1
ATOM 610 N N . ILE A 1 75 ? 17.318 -20.574 -10.902 1.00 14.05 74 ILE A N 1
ATOM 611 C CA . ILE A 1 75 ? 15.982 -20.456 -10.329 1.00 14.06 74 ILE A CA 1
ATOM 612 C C . ILE A 1 75 ? 15.305 -19.222 -10.906 1.00 20.79 74 ILE A C 1
ATOM 613 O O . ILE A 1 75 ? 15.954 -18.207 -11.173 1.00 21.91 74 ILE A O 1
ATOM 618 N N . TYR A 1 76 ? 13.998 -19.333 -11.131 1.00 17.12 75 TYR A N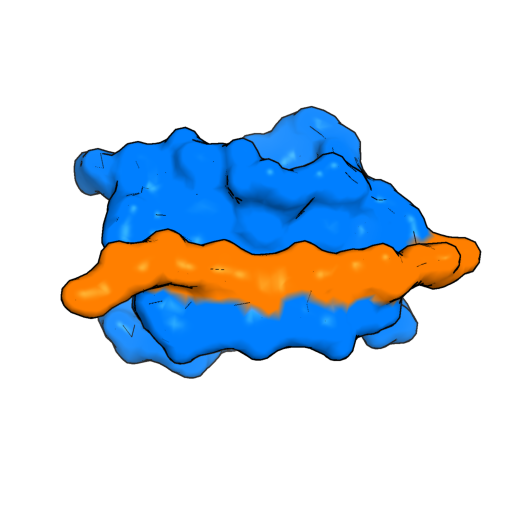 1
ATOM 619 C CA . TYR A 1 76 ? 13.197 -18.240 -11.662 1.00 17.88 75 TYR A CA 1
ATOM 620 C C . TYR A 1 76 ? 11.866 -18.259 -10.918 1.00 19.18 75 TYR A C 1
ATOM 621 O O . TYR A 1 76 ? 11.047 -19.160 -11.109 1.00 18.22 75 TYR A O 1
ATOM 630 N N . PHE A 1 77 ? 11.652 -17.265 -10.064 1.00 19.73 76 PHE A N 1
ATOM 631 C CA . PHE A 1 77 ? 10.527 -17.293 -9.151 1.00 18.01 76 PHE A CA 1
ATOM 632 C C . PHE A 1 77 ? 9.964 -15.890 -8.993 1.00 21.92 76 PHE A C 1
ATOM 633 O O . PHE A 1 77 ? 10.628 -14.886 -9.275 1.00 17.29 76 PHE A O 1
ATOM 641 N N . TYR A 1 78 ? 8.713 -15.844 -8.549 1.00 26.40 77 TYR A N 1
ATOM 642 C CA . TYR A 1 78 ? 8.037 -14.606 -8.220 1.00 24.83 77 TYR A CA 1
ATOM 643 C C . TYR A 1 78 ? 8.018 -14.448 -6.713 1.00 27.65 77 TYR A C 1
ATOM 644 O O . TYR A 1 78 ? 7.739 -15.410 -5.988 1.00 28.24 77 TYR A O 1
ATOM 653 N N . LEU A 1 79 ? 8.331 -13.250 -6.253 1.00 27.04 78 LEU A N 1
ATOM 654 C CA . LEU A 1 79 ? 8.135 -12.848 -4.866 1.00 28.37 78 LEU A CA 1
ATOM 655 C C . LEU A 1 79 ? 7.078 -11.747 -4.914 1.00 28.74 78 LEU A C 1
ATOM 656 O O . LEU A 1 79 ? 7.377 -10.601 -5.248 1.00 30.28 78 LEU A O 1
ATOM 661 N N . GLY A 1 80 ? 5.831 -12.102 -4.650 1.00 28.89 79 GLY A N 1
ATOM 662 C CA . GLY A 1 80 ? 4.773 -11.132 -4.835 1.00 31.02 79 GLY A CA 1
ATOM 663 C C . GLY A 1 80 ? 4.525 -10.808 -6.293 1.00 31.85 79 GLY A C 1
ATOM 664 O O . GLY A 1 80 ? 4.186 -11.699 -7.077 1.00 35.55 79 GLY A O 1
ATOM 665 N N . GLN A 1 81 ? 4.658 -9.537 -6.667 1.00 33.34 80 GLN A N 1
ATOM 666 C CA . GLN A 1 81 ? 4.523 -9.128 -8.062 1.00 37.34 80 GLN A CA 1
ATOM 667 C C . GLN A 1 81 ? 5.856 -9.069 -8.796 1.00 36.31 80 GLN A C 1
ATOM 668 O O . GLN A 1 81 ? 5.860 -8.883 -10.018 1.00 38.10 80 GLN A O 1
ATOM 674 N N . VAL A 1 82 ? 6.977 -9.213 -8.084 1.00 30.00 81 VAL A N 1
ATOM 675 C CA . VAL A 1 82 ? 8.299 -9.057 -8.667 1.00 22.58 81 VAL A CA 1
ATOM 676 C C . VAL A 1 82 ? 8.814 -10.410 -9.129 1.00 17.68 81 VAL A C 1
ATOM 677 O O . VAL A 1 82 ? 8.730 -11.396 -8.393 1.00 15.48 81 VAL A O 1
ATOM 681 N N . ALA A 1 83 ? 9.354 -10.461 -10.344 1.00 9.54 82 ALA A N 1
ATOM 682 C CA . ALA A 1 83 ? 9.977 -11.668 -10.859 1.00 12.10 82 ALA A CA 1
ATOM 683 C C . ALA A 1 83 ? 11.493 -11.598 -10.697 1.00 13.67 82 ALA A C 1
ATOM 684 O O . ALA A 1 83 ? 12.097 -10.541 -10.880 1.00 14.24 82 ALA A O 1
ATOM 686 N N . ILE A 1 84 ? 12.104 -12.736 -10.347 1.00 16.89 83 ILE A N 1
ATOM 687 C CA . ILE A 1 84 ? 13.526 -12.816 -10.016 1.00 13.87 83 ILE A CA 1
ATOM 688 C C . ILE A 1 84 ? 14.138 -14.028 -10.714 1.00 13.45 83 ILE A C 1
ATOM 689 O O . ILE A 1 84 ? 13.640 -15.153 -10.580 1.00 14.42 83 ILE A O 1
ATOM 694 N N . LEU A 1 85 ? 15.211 -13.781 -11.468 1.00 12.77 84 LEU A N 1
ATOM 695 C CA . LEU A 1 85 ? 16.000 -14.780 -12.182 1.00 9.48 84 LEU A CA 1
ATOM 696 C C . LEU A 1 85 ? 17.396 -14.721 -11.603 1.00 10.55 84 LEU A C 1
ATOM 697 O O . LEU A 1 85 ? 18.031 -13.660 -11.632 1.00 9.29 84 LEU A O 1
ATOM 702 N N . LEU A 1 86 ? 17.862 -15.849 -11.087 1.00 10.73 85 LEU A N 1
ATOM 703 C CA . LEU A 1 86 ? 19.133 -15.975 -10.407 1.00 11.34 85 LEU A CA 1
ATOM 704 C C . LEU A 1 86 ? 19.821 -17.207 -10.962 1.00 14.70 85 LEU A C 1
ATOM 705 O O . LEU A 1 86 ? 19.206 -18.277 -11.047 1.00 13.83 85 LEU A O 1
ATOM 710 N N . PHE A 1 87 ? 21.080 -17.065 -11.357 1.00 12.24 86 PHE A N 1
ATOM 711 C CA . PHE A 1 87 ? 21.742 -18.198 -11.988 1.00 16.49 86 PHE A CA 1
ATOM 712 C C . PHE A 1 87 ? 23.233 -17.964 -12.013 1.00 17.80 86 PHE A C 1
ATOM 713 O O . PHE A 1 87 ? 23.721 -16.834 -11.870 1.00 15.85 86 PHE A O 1
ATOM 721 N N . LYS A 1 88 ? 23.949 -19.061 -12.218 1.00 23.34 87 LYS A N 1
ATOM 722 C CA . LYS A 1 88 ? 25.397 -19.104 -12.149 1.00 26.24 87 LYS A CA 1
ATOM 723 C C . LYS A 1 88 ? 25.909 -19.524 -13.515 1.00 28.21 87 LYS A C 1
ATOM 724 O O . LYS A 1 88 ? 25.513 -20.576 -14.027 1.00 27.04 87 LYS A O 1
ATOM 730 N N . SER A 1 89 ? 26.756 -18.686 -14.112 1.00 30.00 88 SER A N 1
ATOM 731 C CA . SER A 1 89 ? 27.421 -18.988 -15.375 1.00 36.09 88 SER A CA 1
ATOM 732 C C . SER A 1 89 ? 28.845 -18.471 -15.275 1.00 41.03 88 SER A C 1
ATOM 733 O O . SER A 1 89 ? 29.072 -17.256 -15.354 1.00 39.51 88 SER A O 1
ATOM 736 N N . GLY A 1 90 ? 29.794 -19.386 -15.113 1.00 45.47 89 GLY A N 1
ATOM 737 C CA . GLY A 1 90 ? 31.150 -19.002 -14.777 1.00 48.43 89 GLY A CA 1
ATOM 738 C C . GLY A 1 90 ? 31.355 -18.930 -13.270 1.00 46.39 89 GLY A C 1
ATOM 739 O O . GLY A 1 90 ? 30.618 -19.545 -12.493 1.00 37.90 89 GLY A O 1
ATOM 741 N N . PRO B 2 3 ? 29.507 -28.077 -16.221 1.00 40.31 606 PRO B N 1
ATOM 742 C CA . PRO B 2 3 ? 28.473 -28.547 -17.156 1.00 40.70 606 PRO B CA 1
ATOM 743 C C . PRO B 2 3 ? 27.293 -27.588 -17.214 1.00 38.69 606 PRO B C 1
ATOM 744 O O . PRO B 2 3 ? 26.667 -27.355 -16.186 1.00 39.34 606 PRO B O 1
ATOM 748 N N . THR B 2 4 ? 26.980 -27.069 -18.397 1.00 38.21 607 THR B N 1
ATOM 749 C CA . THR B 2 4 ? 26.032 -25.977 -18.562 1.00 37.57 607 THR B CA 1
ATOM 750 C C . THR B 2 4 ? 24.759 -26.445 -19.261 1.00 37.15 607 THR B C 1
ATOM 751 O O . THR B 2 4 ? 24.665 -27.559 -19.776 1.00 37.93 607 THR B O 1
ATOM 755 N N . LYS B 2 5 ? 23.773 -25.553 -19.282 1.00 36.38 608 LYS B N 1
ATOM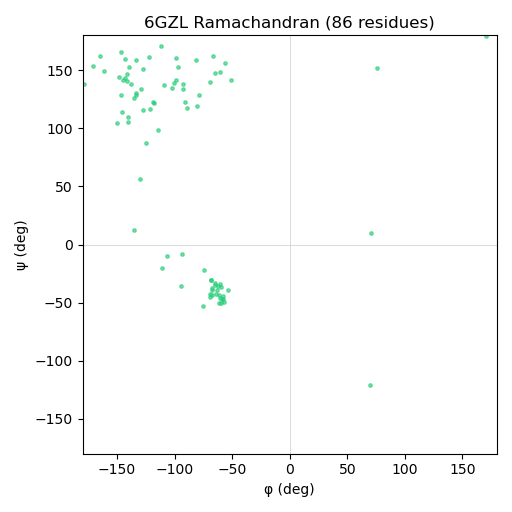 756 C CA . LYS B 2 5 ? 22.466 -25.818 -19.866 1.00 34.96 608 LYS B CA 1
ATOM 757 C C . LYS B 2 5 ? 21.781 -24.478 -20.121 1.00 29.87 608 LYS B C 1
ATOM 758 O O . LYS B 2 5 ? 22.015 -23.505 -19.400 1.00 27.08 608 LYS B O 1
ATOM 764 N N . ASP B 2 6 ? 20.946 -24.436 -21.163 1.00 31.52 609 ASP B N 1
ATOM 765 C CA . ASP B 2 6 ? 20.261 -23.228 -21.605 1.00 20.07 609 ASP B CA 1
ATOM 766 C C . ASP B 2 6 ? 18.816 -23.203 -21.115 1.00 25.62 609 ASP B C 1
ATOM 767 O O . ASP B 2 6 ? 18.121 -24.226 -21.136 1.00 25.68 609 ASP B O 1
ATOM 772 N N . SER B 2 7 ? 18.358 -22.022 -20.678 1.00 20.66 610 SER B N 1
ATOM 773 C CA . SER B 2 7 ? 17.018 -21.894 -20.120 1.00 19.43 610 SER B CA 1
ATOM 774 C C . SER B 2 7 ? 16.383 -20.581 -20.552 1.00 18.35 610 SER B C 1
ATOM 775 O O . SER B 2 7 ? 17.075 -19.570 -20.737 1.00 15.06 610 SER B O 1
ATOM 778 N N . TYR B 2 8 ? 15.054 -20.627 -20.722 1.00 21.93 611 TYR B N 1
ATOM 779 C CA . TYR B 2 8 ? 14.173 -19.495 -20.968 1.00 14.25 611 TYR B CA 1
ATOM 780 C C . TYR B 2 8 ? 13.550 -19.052 -19.653 1.00 16.94 611 TYR B C 1
ATOM 781 O O . TYR B 2 8 ? 13.377 -19.862 -18.741 1.00 18.69 611 TYR B O 1
ATOM 790 N N . THR B 2 9 ? 13.187 -17.768 -19.571 1.00 12.11 612 THR B N 1
ATOM 791 C CA . THR B 2 9 ? 12.189 -17.288 -18.621 1.00 11.78 612 THR B CA 1
ATOM 792 C C . THR B 2 9 ? 11.303 -16.258 -19.314 1.00 21.52 612 THR B C 1
ATOM 793 O O . THR B 2 9 ? 11.742 -15.565 -20.242 1.00 11.23 612 THR B O 1
ATOM 797 N N . LEU B 2 10 ? 10.056 -16.147 -18.834 1.00 12.42 613 LEU B N 1
ATOM 798 C CA . LEU B 2 10 ? 9.133 -15.109 -19.275 1.00 17.37 613 LEU B CA 1
ATOM 799 C C . LEU B 2 10 ? 8.260 -14.670 -18.103 1.00 17.66 613 LEU B C 1
ATOM 800 O O . LEU B 2 10 ? 7.863 -15.495 -17.283 1.00 22.23 613 LEU B O 1
ATOM 805 N N . THR B 2 11 ? 7.972 -13.375 -18.011 1.00 19.03 614 THR B N 1
ATOM 806 C CA . THR B 2 11 ? 7.065 -12.883 -16.978 1.00 18.91 614 THR B CA 1
ATOM 807 C C . THR B 2 11 ? 5.619 -13.071 -17.394 1.00 24.49 614 THR B C 1
ATOM 808 O O . THR B 2 11 ? 5.288 -13.184 -18.578 1.00 26.25 614 THR B O 1
ATOM 812 N N . GLU B 2 12 ? 4.751 -13.074 -16.389 1.00 27.33 615 GLU B N 1
ATOM 813 C CA . GLU B 2 12 ? 3.319 -13.128 -16.620 1.00 30.95 615 GLU B CA 1
ATOM 814 C C . GLU B 2 12 ? 2.863 -11.864 -17.330 1.00 33.40 615 GLU B C 1
ATOM 815 O O . GLU B 2 12 ? 3.424 -10.779 -17.145 1.00 34.09 615 GLU B O 1
ATOM 821 N N . GLU B 2 13 ? 1.846 -12.012 -18.163 1.00 39.31 616 GLU B N 1
ATOM 822 C CA . GLU B 2 13 ? 1.379 -10.886 -18.955 1.00 42.52 616 GLU B CA 1
ATOM 823 C C . GLU B 2 13 ? 0.708 -9.849 -18.064 1.00 45.25 616 GLU B C 1
ATOM 824 O O . GLU B 2 13 ? -0.018 -10.186 -17.122 1.00 47.65 616 GLU B O 1
ATOM 830 N N . LEU B 2 14 ? 0.969 -8.581 -18.357 1.00 45.88 617 LEU B N 1
ATOM 831 C CA . LEU B 2 14 ? 0.374 -7.488 -17.603 1.00 47.39 617 LEU B CA 1
ATOM 832 C C . LEU B 2 14 ? -0.144 -6.414 -18.554 1.00 48.31 617 LEU B C 1
ATOM 833 O O . LEU B 2 14 ? -1.277 -5.954 -18.423 1.00 51.34 617 LEU B O 1
#

Secondary structure (DSSP, 8-state):
-PPEEEEEEEE-HHHHHHHHHHHHHHHHH-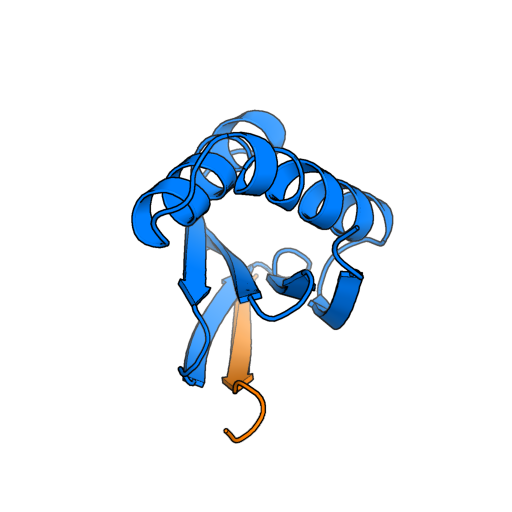-SHHHHHHHHHHHHHHHH-S-EEEEEESS-EEEEEEETTEEEEEEETTEEEEEEE--/-EEEEEEEPPP-

Radius of gyration: 12.19 Å; Cα contacts (8 Å, |Δi|>4): 187; chains: 2; bounding box: 31×28×25 Å

Nearest PDB structures (foldseek):
  3brl-assembly1_A-2  TM=1.006E+00  e=3.002E-17  Drosophila melanogaster
  4d07-assembly1_A-2  TM=1.006E+00  e=2.811E-17  Homo sapiens
  7y8w-assembly1_B  TM=1.008E+00  e=6.206E-17  Caenorhabditis elegans
  7y8w-assembly4_R  TM=1.002E+00  e=9.221E-17  Caenorhabditis elegans
  3rjs-assembly1_A-2  TM=9.662E-01  e=3.479E-15  Toxoplasma gondii

InterPro domains:
  IPR001372 Dynein light chain, type 1/2 [PF01221] (5-88)
  IPR001372 Dynein light chain, type 1/2 [PTHR11886] (5-88)
  IPR001372 Dynein light chain, type 1/2 [SM01375] (1-88)
  IPR019763 Dynein light chain, type 1/2, conserved site [PS01239] (55-69)
  IPR037177 Dynein light chain superfamily [G3DSA:3.30.740.10] (1-89)
  IPR037177 Dynein light chain superfamily [SSF54648] (2-89)